Protein AF-A0A1Y3VK01-F1 (afdb_monomer)

Foldseek 3Di:
DPPPVVVLVVVQVVVVLVVVVVVLVVVVWDKDAQDDDDPDTAGIWTDDDLEIETEHEDQDDPDPVVVVVVVVVVVVCCVPVVRYWYKYKYKHDDDDDDDDDPCPQVVVQVVCVVCPPVVVCVVDVDDDDPGDDDDPPPDDDDDDIDIDIPTDDD

Solvent-accessible surface area (backbone atoms only — not comparable to full-atom values): 9663 Å² total; per-residue (Å²): 129,84,58,69,66,61,57,51,51,54,51,47,53,53,52,51,54,47,52,54,47,48,63,39,42,76,75,62,29,52,75,43,70,63,43,71,60,85,98,44,70,34,54,33,35,38,36,42,92,88,44,37,37,38,34,37,79,37,72,69,92,76,52,69,68,58,53,52,51,51,49,54,52,49,58,48,41,59,75,76,38,73,74,42,44,58,34,52,39,45,44,57,77,69,78,87,70,89,80,82,66,83,61,53,61,56,56,51,46,52,49,47,69,76,56,60,55,64,82,61,53,77,77,33,102,75,81,80,88,88,78,76,79,88,74,88,72,94,75,84,84,83,89,76,74,64,80,50,80,53,80,64,85,132

Sequence (154 aa):
MKPLKDYLIKNFEKSTLEQIADDYREKGYTIKRGVRVGPYKVDLSARKDDEAIYIELKTHSENPEAKRRIKALMDYFKKNEPNAKFIVAISRIPELKEIKFDEIETILSDFFTINVPPDLDILSTHTRIDEVHQVNINAKVFNKGIFISLVMEW

Mean predicted aligned error: 14.1 Å

pLDDT: mean 71.56, std 19.75, range [27.3, 97.5]

Nearest PDB structures (foldseek):
  4i1t-assembly1_A-2  TM=4.257E-01  e=6.007E-02  Mammarenavirus caliense
  3jsb-assembly2_B  TM=4.349E-01  e=1.257E-01  Lymphocytic choriomeningitis virus (strain Armstrong)
  7ela-assembly1_A  TM=4.302E-01  e=2.012E-01  Mammarenavirus lassaense
  8d3l-assembly1_I  TM=3.931E-01  e=1.974E+00  Halalkalibacterium halodurans C-125
  2y0d-assembly1_B  TM=3.994E-01  e=3.612E+00  Burkholderia cepacia

Structure (mmCIF, N/CA/C/O backbone):
data_AF-A0A1Y3VK01-F1
#
_entry.id   AF-A0A1Y3VK01-F1
#
loop_
_atom_site.group_PDB
_atom_site.id
_atom_site.type_symbol
_atom_site.label_atom_id
_atom_site.label_alt_id
_atom_site.label_comp_id
_atom_site.label_asym_id
_atom_site.label_entity_id
_atom_site.label_seq_id
_atom_site.pdbx_PDB_ins_code
_atom_site.Cartn_x
_atom_site.Cartn_y
_atom_site.Cartn_z
_atom_site.occupancy
_atom_site.B_iso_or_equiv
_atom_site.auth_seq_id
_atom_site.auth_comp_id
_atom_site.auth_asym_id
_atom_site.auth_atom_id
_atom_site.pdbx_PDB_model_num
ATOM 1 N N . MET A 1 1 ? 6.015 19.605 -18.193 1.00 44.94 1 MET A N 1
ATOM 2 C CA . MET A 1 1 ? 6.320 18.162 -18.051 1.00 44.94 1 MET A CA 1
ATOM 3 C C . MET A 1 1 ? 6.428 17.855 -16.565 1.00 44.94 1 MET A C 1
ATOM 5 O O . MET A 1 1 ? 7.100 18.618 -15.882 1.00 44.94 1 MET A O 1
ATOM 9 N N . LYS A 1 2 ? 5.745 16.830 -16.032 1.00 46.84 2 LYS A N 1
ATOM 10 C CA . LYS A 1 2 ? 5.995 16.420 -14.637 1.00 46.84 2 LYS A CA 1
ATOM 11 C C . LYS A 1 2 ? 7.434 15.889 -14.534 1.00 46.84 2 LYS A C 1
ATOM 13 O O . LYS A 1 2 ? 7.851 15.199 -15.465 1.00 46.84 2 LYS A O 1
ATOM 18 N N . PRO A 1 3 ? 8.186 16.198 -13.465 1.00 71.44 3 PRO A N 1
ATOM 19 C CA . PRO A 1 3 ? 9.500 15.610 -13.237 1.00 71.44 3 PRO A CA 1
ATOM 20 C C . PRO A 1 3 ? 9.418 14.080 -13.326 1.00 71.44 3 PRO A C 1
ATOM 22 O O . PRO A 1 3 ? 8.493 13.487 -12.771 1.00 71.44 3 PRO A O 1
ATOM 25 N N . LEU A 1 4 ? 10.384 13.432 -13.986 1.00 66.69 4 LEU A N 1
ATOM 26 C CA . LEU A 1 4 ? 10.493 11.964 -14.068 1.00 66.69 4 LEU A CA 1
ATOM 27 C C . LEU A 1 4 ? 10.333 11.303 -12.685 1.00 66.69 4 LEU A C 1
ATOM 29 O O . LEU A 1 4 ? 9.664 10.282 -12.544 1.00 66.69 4 LEU A O 1
ATOM 33 N N . LYS A 1 5 ? 10.864 11.958 -11.648 1.00 65.75 5 LYS A N 1
ATOM 34 C CA . LYS A 1 5 ? 10.721 11.579 -10.240 1.00 65.75 5 LYS A CA 1
ATOM 35 C C . LYS A 1 5 ? 9.260 11.403 -9.802 1.00 65.75 5 LYS A C 1
ATOM 37 O O . LYS A 1 5 ? 8.938 10.378 -9.218 1.00 65.75 5 LYS A O 1
ATOM 42 N N . ASP A 1 6 ? 8.366 12.333 -10.129 1.00 67.00 6 ASP A N 1
ATOM 43 C CA . ASP A 1 6 ? 6.951 12.262 -9.728 1.00 67.00 6 ASP A CA 1
ATOM 44 C C . ASP A 1 6 ? 6.218 11.102 -10.416 1.00 67.00 6 ASP A C 1
ATOM 46 O O . ASP A 1 6 ? 5.329 10.477 -9.835 1.00 67.00 6 ASP A O 1
ATOM 50 N N . TYR A 1 7 ? 6.599 10.797 -11.661 1.00 68.31 7 TYR A N 1
ATOM 51 C CA . TYR A 1 7 ? 6.066 9.651 -12.397 1.00 68.31 7 TYR A CA 1
ATOM 52 C C . TYR A 1 7 ? 6.513 8.325 -11.768 1.00 68.31 7 TYR A C 1
ATOM 54 O O . TYR A 1 7 ? 5.696 7.423 -11.570 1.00 68.31 7 TYR A O 1
ATOM 62 N N . LEU A 1 8 ? 7.792 8.234 -11.392 1.00 69.12 8 LEU A N 1
ATOM 63 C CA . LEU A 1 8 ? 8.351 7.070 -10.706 1.00 69.12 8 LEU A CA 1
ATOM 64 C C . LEU A 1 8 ? 7.713 6.862 -9.329 1.00 69.12 8 LEU A C 1
ATOM 66 O O . LEU A 1 8 ? 7.297 5.746 -9.033 1.00 69.12 8 LEU A O 1
ATOM 70 N N . ILE A 1 9 ? 7.551 7.928 -8.535 1.00 70.56 9 ILE A N 1
ATOM 71 C CA . ILE A 1 9 ? 6.883 7.879 -7.222 1.00 70.56 9 ILE A CA 1
ATOM 72 C C . ILE A 1 9 ? 5.470 7.317 -7.365 1.00 70.56 9 ILE A C 1
ATOM 74 O O . ILE A 1 9 ? 5.116 6.354 -6.691 1.00 70.56 9 ILE A O 1
ATOM 78 N N . LYS A 1 10 ? 4.672 7.866 -8.287 1.00 70.88 10 LYS A N 1
ATOM 79 C CA . LYS A 1 10 ? 3.280 7.439 -8.471 1.00 70.88 10 LYS A CA 1
ATOM 80 C C . LYS A 1 10 ? 3.172 5.971 -8.895 1.00 70.88 10 LYS A C 1
ATOM 82 O O . LYS A 1 10 ? 2.293 5.249 -8.420 1.00 70.88 10 LYS A O 1
ATOM 87 N N . ASN A 1 11 ? 4.044 5.523 -9.797 1.00 76.69 11 ASN A N 1
ATOM 88 C CA . ASN A 1 11 ? 4.059 4.124 -10.225 1.00 76.69 11 ASN A CA 1
ATOM 89 C C . ASN A 1 11 ? 4.529 3.194 -9.106 1.00 76.69 11 ASN A C 1
ATOM 91 O O . ASN A 1 11 ? 3.976 2.107 -8.945 1.00 76.69 11 ASN A O 1
ATOM 95 N N . PHE A 1 12 ? 5.491 3.641 -8.302 1.00 77.94 12 PHE A N 1
ATOM 96 C CA . PHE A 1 12 ? 5.973 2.905 -7.143 1.00 77.94 12 PHE A CA 1
ATOM 97 C C . PHE A 1 12 ? 4.892 2.767 -6.063 1.00 77.94 12 PHE A C 1
ATOM 99 O O . PHE A 1 12 ? 4.669 1.661 -5.572 1.00 77.94 12 PHE A O 1
ATOM 106 N N . GLU A 1 13 ? 4.148 3.835 -5.759 1.00 81.25 13 GLU A N 1
ATOM 107 C CA . GLU A 1 13 ? 2.993 3.796 -4.848 1.00 81.25 13 GLU A CA 1
ATOM 108 C C . GLU A 1 13 ? 1.937 2.805 -5.327 1.00 81.25 13 GLU A C 1
ATOM 110 O O . GLU A 1 13 ? 1.502 1.937 -4.571 1.00 81.25 13 GLU A O 1
ATOM 115 N N . LYS A 1 14 ? 1.568 2.883 -6.611 1.00 83.75 14 LYS A N 1
ATOM 116 C CA . LYS A 1 14 ? 0.584 1.974 -7.204 1.00 83.75 14 LYS A CA 1
ATOM 117 C C . LYS A 1 14 ? 1.040 0.515 -7.130 1.00 83.75 14 LYS A C 1
ATOM 119 O O . LYS A 1 14 ? 0.232 -0.337 -6.768 1.00 83.75 14 LYS A O 1
ATOM 124 N N . SER A 1 15 ? 2.303 0.241 -7.463 1.00 82.75 15 SER A N 1
ATOM 125 C CA . SER A 1 15 ? 2.883 -1.107 -7.414 1.00 82.75 15 SER A CA 1
ATOM 126 C C . SER A 1 15 ? 2.958 -1.638 -5.984 1.00 82.75 15 SER A C 1
ATOM 128 O O . SER A 1 15 ? 2.636 -2.797 -5.753 1.00 82.75 15 SER A O 1
ATOM 130 N N . THR A 1 16 ? 3.347 -0.795 -5.026 1.00 84.75 16 THR A N 1
ATOM 131 C CA . THR A 1 16 ? 3.434 -1.166 -3.606 1.00 84.75 16 THR A CA 1
ATOM 132 C C . THR A 1 16 ? 2.052 -1.515 -3.053 1.00 84.75 16 THR A C 1
ATOM 134 O O . THR A 1 16 ? 1.892 -2.532 -2.386 1.00 84.75 16 THR A O 1
ATOM 137 N N . LEU A 1 17 ? 1.033 -0.704 -3.360 1.00 88.94 17 LEU A N 1
ATOM 138 C CA . LEU A 1 17 ? -0.347 -0.992 -2.961 1.00 88.94 17 LEU A CA 1
ATOM 139 C C . LEU A 1 17 ? -0.879 -2.280 -3.598 1.00 88.94 17 LEU A C 1
ATOM 141 O O . LEU A 1 17 ? -1.657 -2.977 -2.957 1.00 88.94 17 LEU A O 1
ATOM 145 N N . GLU A 1 18 ? -0.499 -2.597 -4.840 1.00 89.75 18 GLU A N 1
ATOM 146 C CA . GLU A 1 18 ? -0.898 -3.869 -5.455 1.00 89.75 18 GLU A CA 1
ATOM 147 C C . GLU A 1 18 ? -0.256 -5.058 -4.750 1.00 89.75 18 GLU A C 1
ATOM 149 O O . GLU A 1 18 ? -0.975 -5.979 -4.399 1.00 89.75 18 GLU A O 1
ATOM 154 N N . GLN A 1 19 ? 1.042 -4.991 -4.444 1.00 88.06 19 GLN A N 1
ATOM 155 C CA . GLN A 1 19 ? 1.727 -6.058 -3.706 1.00 88.06 19 GLN A CA 1
ATOM 156 C C . GLN A 1 19 ? 1.077 -6.306 -2.341 1.00 88.06 19 GLN A C 1
ATOM 158 O O . GLN A 1 19 ? 0.741 -7.437 -2.015 1.00 88.06 19 GLN A O 1
ATOM 163 N N . ILE A 1 20 ? 0.797 -5.241 -1.582 1.00 89.50 20 ILE A N 1
ATOM 164 C CA . ILE A 1 20 ? 0.079 -5.363 -0.306 1.00 89.50 20 ILE A CA 1
ATOM 165 C C . ILE A 1 20 ? -1.313 -5.974 -0.528 1.00 89.50 20 ILE A C 1
ATOM 167 O O . ILE A 1 20 ? -1.754 -6.818 0.246 1.00 89.50 20 ILE A O 1
ATOM 171 N N . ALA A 1 21 ? -2.030 -5.544 -1.568 1.00 92.81 21 ALA A N 1
ATOM 172 C CA . ALA A 1 21 ? -3.343 -6.093 -1.878 1.00 92.81 21 ALA A CA 1
ATOM 173 C C . ALA A 1 21 ? -3.274 -7.593 -2.199 1.00 92.81 21 ALA A C 1
ATOM 175 O O . ALA A 1 21 ? -4.102 -8.340 -1.683 1.00 92.81 21 ALA A O 1
ATOM 176 N N . ASP A 1 22 ? -2.304 -8.028 -3.000 1.00 92.12 22 ASP A N 1
ATOM 177 C CA . ASP A 1 22 ? -2.083 -9.435 -3.343 1.00 92.12 22 ASP A CA 1
ATOM 178 C C . ASP A 1 22 ? -1.769 -10.269 -2.096 1.00 92.12 22 ASP A C 1
ATOM 180 O O . ASP A 1 22 ? -2.481 -11.239 -1.836 1.00 92.12 22 ASP A O 1
ATOM 184 N N . ASP A 1 23 ? -0.846 -9.816 -1.241 1.00 91.38 23 ASP A N 1
ATOM 185 C CA . ASP A 1 23 ? -0.498 -10.501 0.014 1.00 91.38 23 ASP A CA 1
ATOM 186 C C . ASP A 1 23 ? -1.724 -10.742 0.913 1.00 91.38 23 ASP A C 1
ATOM 188 O O . ASP A 1 23 ? -1.838 -11.766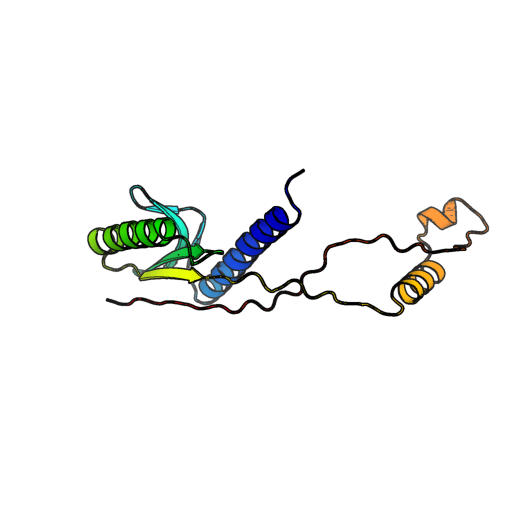 1.593 1.00 91.38 23 ASP A O 1
ATOM 192 N N . TYR A 1 24 ? -2.651 -9.781 0.974 1.00 93.12 24 TYR A N 1
ATOM 193 C CA . TYR A 1 24 ? -3.875 -9.922 1.764 1.00 93.12 24 TYR A CA 1
ATOM 194 C C . TYR A 1 24 ? -4.959 -10.730 1.039 1.00 93.12 24 TYR A C 1
ATOM 196 O O . TYR A 1 24 ? -5.699 -11.460 1.704 1.00 93.12 24 TYR A O 1
ATOM 204 N N . ARG A 1 25 ? -5.046 -10.672 -0.296 1.00 96.69 25 ARG A N 1
ATOM 205 C CA . ARG A 1 25 ? -5.925 -11.565 -1.074 1.00 96.69 25 ARG A CA 1
ATOM 206 C C . ARG A 1 25 ? -5.527 -13.024 -0.874 1.00 96.69 25 ARG A C 1
ATOM 208 O O . ARG A 1 25 ? -6.402 -13.844 -0.617 1.00 96.69 25 ARG A O 1
ATOM 215 N N . GLU A 1 26 ? -4.231 -13.331 -0.904 1.00 96.19 26 GLU A N 1
ATOM 216 C CA . GLU A 1 26 ? -3.701 -14.679 -0.649 1.00 96.19 26 GLU A CA 1
ATOM 217 C C . GLU A 1 26 ? -4.063 -15.191 0.753 1.00 96.19 26 GLU A C 1
ATOM 219 O O . GLU A 1 26 ? -4.335 -16.375 0.944 1.00 96.19 26 GLU A O 1
ATOM 224 N N . LYS A 1 27 ? -4.166 -14.289 1.736 1.00 94.25 27 LYS A N 1
ATOM 225 C CA . LYS A 1 27 ? -4.628 -14.600 3.103 1.00 94.25 27 LYS A CA 1
ATOM 226 C C . LYS A 1 27 ? -6.157 -14.714 3.231 1.00 94.25 27 LYS A C 1
ATOM 228 O O . LYS A 1 27 ? -6.667 -14.989 4.324 1.00 94.25 27 LYS A O 1
ATOM 233 N N . GLY A 1 28 ? -6.896 -14.510 2.140 1.00 97.00 28 GLY A N 1
ATOM 234 C CA . GLY A 1 28 ? -8.354 -14.617 2.070 1.00 97.00 28 GLY A CA 1
ATOM 235 C C . GLY A 1 28 ? -9.116 -13.334 2.406 1.00 97.00 28 GLY A C 1
ATOM 236 O O . GLY A 1 28 ? -10.304 -13.408 2.711 1.00 97.00 28 GLY A O 1
ATOM 237 N N . TYR A 1 29 ? -8.471 -12.164 2.383 1.00 97.50 29 TYR A N 1
ATOM 238 C CA . TYR A 1 29 ? -9.161 -10.891 2.599 1.00 97.50 29 TYR A CA 1
ATOM 239 C C . TYR A 1 29 ? -9.779 -10.360 1.302 1.00 97.50 29 TYR A C 1
ATOM 241 O O . TYR A 1 29 ? -9.188 -10.403 0.222 1.00 97.50 29 TYR A O 1
ATOM 249 N N . THR A 1 30 ? -10.949 -9.741 1.432 1.00 97.44 30 THR A N 1
ATOM 250 C CA . THR A 1 30 ? -11.540 -8.902 0.389 1.00 97.44 30 THR A CA 1
ATOM 251 C C . THR A 1 30 ? -10.893 -7.520 0.417 1.00 97.44 30 THR A C 1
ATOM 253 O O . THR A 1 30 ? -10.947 -6.832 1.438 1.00 97.44 30 THR A O 1
ATOM 256 N N . ILE A 1 31 ? -10.328 -7.086 -0.713 1.00 97.31 31 ILE A N 1
ATOM 257 C CA . ILE A 1 31 ? -9.611 -5.809 -0.824 1.00 97.31 31 ILE A CA 1
ATOM 258 C C . ILE A 1 31 ? -10.444 -4.737 -1.524 1.00 97.31 31 ILE A C 1
ATOM 260 O O . ILE A 1 31 ? -10.985 -4.956 -2.609 1.00 97.31 31 ILE A O 1
ATOM 264 N N . LYS A 1 32 ? -10.482 -3.535 -0.942 1.00 96.44 32 LYS A N 1
ATOM 265 C CA . LYS A 1 32 ? -11.066 -2.324 -1.538 1.00 96.44 32 LYS A CA 1
ATOM 266 C C . LYS A 1 32 ? -10.069 -1.167 -1.496 1.00 96.44 32 LYS A C 1
ATOM 268 O O . LYS A 1 32 ? -9.404 -0.951 -0.488 1.00 96.44 32 LYS A O 1
ATOM 273 N N . ARG A 1 33 ? -9.989 -0.396 -2.585 1.00 94.19 33 ARG A N 1
ATOM 274 C CA . ARG A 1 33 ? -9.104 0.777 -2.707 1.00 94.19 33 ARG A CA 1
ATOM 275 C C . ARG A 1 33 ? -9.839 2.076 -2.427 1.00 94.19 33 ARG A C 1
ATOM 277 O O . ARG A 1 33 ? -10.996 2.225 -2.815 1.00 94.19 33 ARG A O 1
ATOM 284 N N . GLY A 1 34 ? -9.134 3.040 -1.838 1.00 91.56 34 GLY A N 1
ATOM 285 C CA . GLY A 1 34 ? -9.622 4.411 -1.691 1.00 91.56 34 GLY A CA 1
ATOM 286 C C . GLY A 1 34 ? -10.914 4.516 -0.882 1.00 91.56 34 GLY A C 1
ATOM 287 O O . GLY A 1 34 ? -11.771 5.339 -1.216 1.00 91.56 34 GLY A O 1
ATOM 288 N N . VAL A 1 35 ? -11.077 3.662 0.128 1.00 92.00 35 VAL A N 1
ATOM 289 C CA . VAL A 1 35 ? -12.297 3.582 0.935 1.00 92.00 35 VAL A CA 1
ATOM 290 C C . VAL A 1 35 ? -12.389 4.805 1.840 1.00 92.00 35 VAL A C 1
ATOM 292 O O . VAL A 1 35 ? -11.406 5.210 2.460 1.00 92.00 35 VAL A O 1
ATOM 295 N N . ARG A 1 36 ? -13.579 5.406 1.917 1.00 91.25 36 ARG A N 1
ATOM 296 C CA . ARG A 1 36 ? -13.870 6.444 2.908 1.00 91.25 36 ARG A CA 1
ATOM 297 C C . ARG A 1 36 ? -14.307 5.802 4.217 1.00 91.25 36 ARG A C 1
ATOM 299 O O . ARG A 1 36 ? -15.211 4.972 4.211 1.00 91.25 36 ARG A O 1
ATOM 306 N N . VAL A 1 37 ? -13.692 6.232 5.311 1.00 86.00 37 VAL A N 1
ATOM 307 C CA . VAL A 1 37 ? -14.058 5.857 6.677 1.00 86.00 37 VAL A CA 1
ATOM 308 C C . VAL A 1 37 ? -14.186 7.148 7.478 1.00 86.00 37 VAL A C 1
ATOM 310 O O . VAL A 1 37 ? -13.199 7.818 7.792 1.00 86.00 37 VAL A O 1
ATOM 313 N N . GLY A 1 38 ? -15.434 7.560 7.699 1.00 86.56 38 GLY A N 1
ATOM 314 C CA . GLY A 1 38 ? -15.746 8.877 8.243 1.00 86.56 38 GLY A CA 1
ATOM 315 C C . GLY A 1 38 ? -15.214 10.023 7.374 1.00 86.56 38 GLY A C 1
ATOM 316 O O . GLY A 1 38 ? -15.456 10.028 6.164 1.00 86.56 38 GLY A O 1
ATOM 317 N N . PRO A 1 39 ? -14.492 11.000 7.961 1.00 89.06 39 PRO A N 1
ATOM 318 C CA . PRO A 1 39 ? -13.935 12.125 7.214 1.00 89.06 39 PRO A CA 1
ATOM 319 C C . PRO A 1 39 ? -12.643 11.765 6.463 1.00 89.06 39 PRO A C 1
ATOM 321 O O . PRO A 1 39 ? -12.125 12.592 5.712 1.00 89.06 39 PRO A O 1
ATOM 324 N N . TYR A 1 40 ? -12.107 10.556 6.657 1.00 88.50 40 TYR A N 1
ATOM 325 C CA . TYR A 1 40 ? -10.833 10.138 6.087 1.00 88.50 40 TYR A CA 1
ATOM 326 C C . TYR A 1 40 ? -11.022 9.197 4.901 1.00 88.50 40 TYR A C 1
ATOM 328 O O . TYR A 1 40 ? -12.011 8.473 4.788 1.00 88.50 40 TYR A O 1
ATOM 336 N N . LYS A 1 41 ? -10.040 9.204 4.001 1.00 90.56 41 LYS A N 1
ATOM 337 C CA . LYS A 1 41 ? -9.916 8.241 2.911 1.00 90.56 41 LYS A CA 1
ATOM 338 C C . LYS A 1 41 ? -8.627 7.467 3.135 1.00 90.56 41 LYS A C 1
ATOM 340 O O . LYS A 1 41 ? -7.586 8.104 3.245 1.00 90.56 41 LYS A O 1
ATOM 345 N N . VAL A 1 42 ? -8.725 6.144 3.198 1.00 90.81 42 VAL A N 1
ATOM 346 C CA . VAL A 1 42 ? -7.569 5.248 3.312 1.00 90.81 42 VAL A CA 1
ATOM 347 C C . VAL A 1 42 ? -7.225 4.657 1.953 1.00 90.81 42 VAL A C 1
ATOM 349 O O . VAL A 1 42 ? -8.111 4.458 1.109 1.00 90.81 42 VAL A O 1
ATOM 352 N N . ASP A 1 43 ? -5.947 4.368 1.734 1.00 92.12 43 ASP A N 1
ATOM 353 C CA . ASP A 1 43 ? -5.477 3.813 0.463 1.00 92.12 43 ASP A CA 1
ATOM 354 C C . ASP A 1 43 ? -6.049 2.415 0.195 1.00 92.12 43 ASP A C 1
ATOM 356 O O . ASP A 1 43 ? -6.523 2.136 -0.916 1.00 92.12 43 ASP A O 1
ATOM 360 N N . LEU A 1 44 ? -6.076 1.562 1.222 1.00 94.44 44 LEU A N 1
ATOM 361 C CA . LEU A 1 44 ? -6.580 0.192 1.154 1.00 94.44 44 LEU A CA 1
ATOM 362 C C . LEU A 1 44 ? -7.408 -0.177 2.389 1.00 94.44 44 LEU A C 1
ATOM 364 O O . LEU A 1 44 ? -7.123 0.226 3.514 1.00 94.44 44 LEU A O 1
ATOM 368 N N . SER A 1 45 ? -8.427 -1.000 2.166 1.00 94.94 45 SER A N 1
ATOM 369 C CA . SER A 1 45 ? -9.159 -1.722 3.201 1.00 94.94 45 SER A CA 1
ATOM 370 C C . SER A 1 45 ? -9.149 -3.205 2.852 1.00 94.94 45 SER A C 1
ATOM 372 O O . SER A 1 45 ? -9.530 -3.573 1.739 1.00 94.94 45 SER A O 1
ATOM 374 N N . ALA A 1 46 ? -8.713 -4.034 3.792 1.00 96.19 46 ALA A N 1
ATOM 375 C CA . ALA A 1 46 ? -8.782 -5.485 3.731 1.00 96.19 46 ALA A CA 1
ATOM 376 C C . ALA A 1 46 ? -9.795 -5.966 4.773 1.00 96.19 46 ALA A C 1
ATOM 378 O O . ALA A 1 46 ? -9.730 -5.555 5.930 1.00 96.19 46 ALA A O 1
ATOM 379 N N . ARG A 1 47 ? -10.754 -6.801 4.369 1.00 95.06 47 ARG A N 1
ATOM 380 C CA . ARG A 1 47 ? -11.767 -7.360 5.277 1.00 95.06 47 ARG A CA 1
ATOM 381 C C . ARG A 1 47 ? -11.861 -8.869 5.146 1.00 95.06 47 ARG A C 1
ATOM 383 O O . ARG A 1 47 ? -11.898 -9.372 4.022 1.00 95.06 47 ARG A O 1
ATOM 390 N N . LYS A 1 48 ? -11.926 -9.561 6.277 1.00 95.44 48 LYS A N 1
ATOM 391 C CA . LYS A 1 48 ? -12.126 -11.008 6.364 1.00 95.44 48 LYS A CA 1
ATOM 392 C C . LYS A 1 48 ? -12.941 -11.291 7.617 1.00 95.44 48 LYS A C 1
ATOM 394 O O . LYS A 1 48 ? -12.498 -10.952 8.706 1.00 95.44 48 LYS A O 1
ATOM 399 N N . ASP A 1 49 ? -14.123 -11.872 7.441 1.00 91.44 49 ASP A N 1
ATOM 400 C CA . ASP A 1 49 ? -15.082 -12.099 8.526 1.00 91.44 49 ASP A CA 1
ATOM 401 C C . ASP A 1 49 ? -15.335 -10.798 9.319 1.00 91.44 49 ASP A C 1
ATOM 403 O O . ASP A 1 49 ? -15.696 -9.780 8.718 1.00 91.44 49 ASP A O 1
ATOM 407 N N . ASP A 1 50 ? -15.093 -10.806 10.632 1.00 88.44 50 ASP A N 1
ATOM 408 C CA . ASP A 1 50 ? -15.226 -9.638 11.515 1.00 88.44 50 ASP A CA 1
ATOM 409 C C . ASP A 1 50 ? -13.949 -8.778 11.599 1.00 88.44 50 ASP A C 1
ATOM 411 O O . ASP A 1 50 ? -13.939 -7.729 12.250 1.00 88.44 50 ASP A O 1
ATOM 415 N N . GLU A 1 51 ? -12.860 -9.184 10.937 1.00 91.31 51 GLU A N 1
ATOM 416 C CA . GLU A 1 51 ? -11.609 -8.431 10.920 1.00 91.31 51 GLU A CA 1
ATOM 417 C C . GLU A 1 51 ? -11.609 -7.383 9.800 1.00 91.31 51 GLU A C 1
ATOM 419 O O . GLU A 1 51 ? -11.786 -7.678 8.611 1.00 91.31 51 GLU A O 1
ATOM 424 N N . ALA A 1 52 ? -11.337 -6.136 10.183 1.00 92.19 52 ALA A N 1
ATOM 425 C CA . ALA A 1 52 ? -11.086 -5.040 9.261 1.00 92.19 52 ALA A CA 1
ATOM 426 C C . ALA A 1 52 ? -9.664 -4.509 9.444 1.00 92.19 52 ALA A C 1
ATOM 428 O O . ALA A 1 52 ? -9.236 -4.191 10.550 1.00 92.19 52 ALA A O 1
ATOM 429 N N . ILE A 1 53 ? -8.940 -4.366 8.339 1.00 93.06 53 ILE A N 1
ATOM 430 C CA . ILE A 1 53 ? -7.606 -3.777 8.304 1.00 93.06 53 ILE A CA 1
ATOM 431 C C . ILE A 1 53 ? -7.646 -2.595 7.344 1.00 93.06 53 ILE A C 1
ATOM 433 O O . ILE A 1 53 ? -8.027 -2.725 6.179 1.00 93.06 53 ILE A O 1
ATOM 437 N N . TYR A 1 54 ? -7.251 -1.430 7.831 1.00 92.06 54 TYR A N 1
ATOM 438 C CA . TYR A 1 54 ? -7.146 -0.208 7.050 1.00 92.06 54 TYR A CA 1
ATOM 439 C C . TYR A 1 54 ? -5.670 0.137 6.884 1.00 92.06 54 TYR A C 1
ATOM 441 O O . TYR A 1 54 ? -4.927 0.190 7.863 1.00 92.06 54 TYR A O 1
ATOM 449 N N . ILE A 1 55 ? -5.240 0.331 5.642 1.00 91.06 55 ILE A N 1
ATOM 450 C CA . ILE A 1 55 ? -3.833 0.491 5.289 1.00 91.06 55 ILE A CA 1
ATOM 451 C C . ILE A 1 55 ? -3.658 1.831 4.585 1.00 91.06 55 ILE A C 1
ATOM 453 O O . ILE A 1 55 ? -4.327 2.117 3.589 1.00 91.06 55 ILE A O 1
ATOM 457 N N . GLU A 1 56 ? -2.734 2.630 5.103 1.00 89.06 56 GLU A N 1
ATOM 458 C CA . GLU A 1 56 ? -2.321 3.909 4.536 1.00 89.06 56 GLU A CA 1
ATOM 459 C C . GLU A 1 56 ? -0.857 3.817 4.100 1.00 89.06 56 GLU A C 1
ATOM 461 O O . GLU A 1 56 ? 0.020 3.505 4.911 1.00 89.06 56 GLU A O 1
ATOM 466 N N . LEU A 1 57 ? -0.576 4.112 2.832 1.00 86.62 57 LEU A N 1
ATOM 467 C CA . LEU A 1 57 ? 0.774 4.117 2.288 1.00 86.62 57 LEU A CA 1
ATOM 468 C C . LEU A 1 57 ? 1.389 5.517 2.399 1.00 86.62 57 LEU A C 1
ATOM 470 O O . LEU A 1 57 ? 0.763 6.554 2.141 1.00 86.62 57 LEU A O 1
ATOM 474 N N . LYS A 1 58 ? 2.661 5.557 2.790 1.00 82.38 58 LYS A N 1
ATOM 475 C CA . LYS A 1 58 ? 3.467 6.777 2.830 1.00 82.38 58 LYS A CA 1
ATOM 476 C C . LYS A 1 58 ? 4.820 6.533 2.176 1.00 82.38 58 LYS A C 1
ATOM 478 O O . LYS A 1 58 ? 5.566 5.649 2.583 1.00 82.38 58 LYS A O 1
ATOM 483 N N . THR A 1 59 ? 5.146 7.360 1.189 1.00 70.19 59 THR A N 1
ATOM 484 C CA . THR A 1 59 ? 6.438 7.361 0.478 1.00 70.19 59 THR A CA 1
ATOM 485 C C . THR A 1 59 ? 7.481 8.280 1.106 1.00 70.19 59 THR A C 1
ATOM 487 O O . THR A 1 59 ? 8.679 8.119 0.883 1.00 70.19 59 THR A O 1
ATOM 490 N N . HIS A 1 60 ? 7.044 9.214 1.956 1.00 68.19 60 HIS A N 1
ATOM 491 C CA . HIS A 1 60 ? 7.906 10.135 2.690 1.00 68.19 60 HIS A CA 1
ATOM 492 C C . HIS A 1 60 ? 7.454 10.220 4.154 1.00 68.19 60 HIS A C 1
ATOM 494 O O . HIS A 1 60 ? 6.335 10.642 4.446 1.00 68.19 60 HIS A O 1
ATOM 500 N N . SER A 1 61 ? 8.316 9.803 5.086 1.00 56.75 61 SER A N 1
ATOM 501 C CA . SER A 1 61 ? 7.974 9.635 6.509 1.00 56.75 61 SER A CA 1
ATOM 502 C C . SER A 1 61 ? 8.327 10.828 7.409 1.00 56.75 61 SER A C 1
ATOM 504 O O . SER A 1 61 ? 8.136 10.757 8.624 1.00 56.75 61 SER A O 1
ATOM 506 N N . GLU A 1 62 ? 8.844 11.929 6.855 1.00 60.91 62 GLU A N 1
ATOM 507 C CA . GLU A 1 62 ? 9.525 12.951 7.668 1.00 60.91 62 GLU A CA 1
ATOM 508 C C . GLU A 1 62 ? 8.763 14.269 7.859 1.00 60.91 62 GLU A C 1
ATOM 510 O O . GLU A 1 62 ? 9.114 15.033 8.753 1.00 60.91 62 GLU A O 1
ATOM 515 N N . ASN A 1 63 ? 7.675 14.529 7.124 1.00 71.25 63 ASN A N 1
ATOM 516 C CA . ASN A 1 63 ? 6.914 15.773 7.296 1.00 71.25 63 ASN A CA 1
ATOM 517 C C . ASN A 1 63 ? 6.117 15.769 8.632 1.00 71.25 63 ASN A C 1
ATOM 519 O O . ASN A 1 63 ? 5.242 14.911 8.813 1.00 71.25 63 ASN A O 1
ATOM 523 N N . PRO A 1 64 ? 6.341 16.730 9.556 1.00 75.62 64 PRO A N 1
ATOM 524 C CA . PRO A 1 64 ? 5.598 16.838 10.817 1.00 75.62 64 PRO A CA 1
ATOM 525 C C . PRO A 1 64 ? 4.074 16.932 10.651 1.00 75.62 64 PRO A C 1
ATOM 527 O O . PRO A 1 64 ? 3.328 16.381 11.464 1.00 75.62 64 PRO A O 1
ATOM 530 N N . GLU A 1 65 ? 3.584 17.573 9.588 1.00 76.19 65 GLU A N 1
ATOM 531 C CA . GLU A 1 65 ? 2.150 17.632 9.285 1.00 76.19 65 GLU A CA 1
ATOM 532 C C . GLU A 1 65 ? 1.592 16.263 8.901 1.00 76.19 65 GLU A C 1
ATOM 534 O O . GLU A 1 65 ? 0.486 15.904 9.306 1.00 76.19 65 GLU A O 1
ATOM 539 N N . ALA A 1 66 ? 2.365 15.465 8.158 1.00 73.44 66 ALA A N 1
ATOM 540 C CA . ALA A 1 66 ? 1.971 14.106 7.807 1.00 73.44 66 ALA A CA 1
ATOM 541 C C . ALA A 1 66 ? 1.848 13.234 9.064 1.00 73.44 66 ALA A C 1
ATOM 543 O O . ALA A 1 66 ? 0.863 12.510 9.201 1.00 73.44 66 ALA A O 1
ATOM 544 N N . LYS A 1 67 ? 2.771 13.378 10.026 1.00 78.19 67 LYS A N 1
ATOM 545 C CA . LYS A 1 67 ? 2.691 12.696 11.330 1.00 78.19 67 LYS A CA 1
ATOM 546 C C . LYS A 1 67 ? 1.445 13.104 12.121 1.00 78.19 67 LYS A C 1
ATOM 548 O O . LYS A 1 67 ? 0.751 12.238 12.649 1.00 78.19 67 LYS A O 1
ATOM 553 N N . ARG A 1 68 ? 1.116 14.403 12.165 1.00 82.88 68 ARG A N 1
ATOM 554 C CA . ARG A 1 68 ? -0.115 14.893 12.820 1.00 82.88 68 ARG A CA 1
ATOM 555 C C . ARG A 1 68 ? -1.377 14.340 12.159 1.00 82.88 68 ARG A C 1
ATOM 557 O O . ARG A 1 68 ? -2.291 13.932 12.869 1.00 82.88 68 ARG A O 1
ATOM 564 N N . ARG A 1 69 ? -1.418 14.282 10.823 1.00 81.19 69 ARG A N 1
ATOM 565 C CA . ARG A 1 69 ? -2.544 13.689 10.080 1.00 81.19 69 ARG A 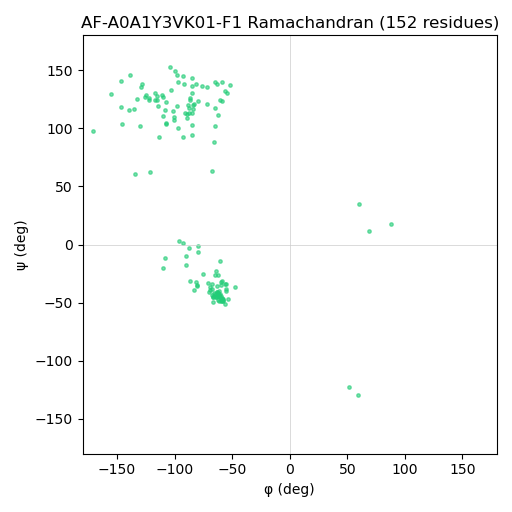CA 1
ATOM 566 C C . ARG A 1 69 ? -2.706 12.201 10.372 1.00 81.19 69 ARG A C 1
ATOM 568 O O . ARG A 1 69 ? -3.824 11.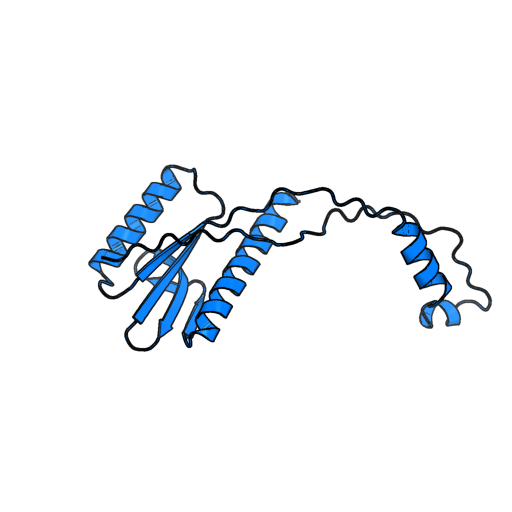775 10.632 1.00 81.19 69 ARG A O 1
ATOM 575 N N . ILE A 1 70 ? -1.610 11.441 10.386 1.00 82.12 70 ILE A N 1
ATOM 576 C CA . ILE A 1 70 ? -1.628 10.016 10.751 1.00 82.12 70 ILE A CA 1
ATOM 577 C C . ILE A 1 70 ? -2.171 9.846 12.170 1.00 82.12 70 ILE A C 1
ATOM 579 O O . ILE A 1 70 ? -3.068 9.038 12.374 1.00 82.12 70 ILE A O 1
ATOM 583 N N . LYS A 1 71 ? -1.701 10.654 13.130 1.00 84.94 71 LYS A N 1
ATOM 584 C CA . LYS A 1 71 ? -2.209 10.616 14.506 1.00 84.94 71 LYS A CA 1
ATOM 585 C C . LYS A 1 71 ? -3.713 10.900 14.573 1.00 84.94 71 LYS A C 1
ATOM 587 O O . LYS A 1 71 ? -4.431 10.154 15.221 1.00 84.94 71 LYS A O 1
ATOM 592 N N . ALA A 1 72 ? -4.197 11.940 13.893 1.00 86.19 72 ALA A N 1
ATOM 593 C CA . ALA A 1 72 ? -5.623 12.278 13.885 1.00 86.19 72 ALA A CA 1
ATOM 594 C C . ALA A 1 72 ? -6.482 11.154 13.285 1.00 86.19 72 ALA A C 1
ATOM 596 O O . ALA A 1 72 ? -7.546 10.827 13.804 1.00 86.19 72 ALA A O 1
ATOM 597 N N . LEU A 1 73 ? -5.986 10.538 12.213 1.00 84.62 73 LEU A N 1
ATOM 598 C CA . LEU A 1 73 ? -6.636 9.414 11.562 1.00 84.62 73 LEU A CA 1
ATOM 599 C C . LEU A 1 73 ? -6.647 8.187 12.493 1.00 84.62 73 LEU A C 1
ATOM 601 O O . LEU A 1 73 ? -7.703 7.606 12.712 1.00 84.62 73 LEU A O 1
ATOM 605 N N . MET A 1 74 ? -5.531 7.867 13.152 1.00 82.75 74 MET A N 1
ATOM 606 C CA . MET A 1 74 ? -5.475 6.814 14.174 1.00 82.75 74 MET A CA 1
ATOM 607 C C . MET A 1 74 ? -6.445 7.052 15.336 1.00 82.75 74 MET A C 1
ATOM 609 O O . MET A 1 74 ? -7.173 6.138 15.713 1.00 82.75 74 MET A O 1
ATOM 613 N N . ASP A 1 75 ? -6.465 8.264 15.896 1.00 88.31 75 ASP A N 1
ATOM 614 C CA . ASP A 1 75 ? -7.353 8.628 17.007 1.00 88.31 75 ASP A CA 1
ATOM 615 C C . ASP A 1 75 ? -8.831 8.456 16.596 1.00 88.31 75 ASP A C 1
ATOM 617 O O . ASP A 1 75 ? -9.659 8.009 17.393 1.00 88.31 75 ASP A O 1
ATOM 621 N N . TYR A 1 76 ? -9.159 8.731 15.328 1.00 89.94 76 TYR A N 1
ATOM 622 C CA . TYR A 1 76 ? -10.484 8.477 14.768 1.00 89.94 76 TYR A CA 1
ATOM 623 C C . TYR A 1 76 ? -10.813 6.981 14.674 1.00 89.94 76 TYR A C 1
ATOM 625 O O . TYR A 1 76 ? -11.878 6.577 15.143 1.00 89.94 76 TYR A O 1
ATOM 633 N N . PHE A 1 77 ? -9.924 6.156 14.111 1.00 86.12 77 PHE A N 1
ATOM 634 C CA . PHE A 1 77 ? -10.167 4.712 13.982 1.00 86.12 77 PHE A CA 1
ATOM 635 C C . PHE A 1 77 ? -10.286 4.030 15.347 1.00 86.12 77 PHE A C 1
ATOM 637 O O . PHE A 1 77 ? -11.220 3.267 15.551 1.00 86.12 77 PHE A O 1
ATOM 644 N N . LYS A 1 78 ? -9.447 4.397 16.323 1.00 83.94 78 LYS A N 1
ATOM 645 C CA . LYS A 1 78 ? -9.557 3.890 17.703 1.00 83.94 78 LYS A CA 1
ATOM 646 C C . LYS A 1 78 ? -10.933 4.122 18.318 1.00 83.94 78 LYS A C 1
ATOM 648 O O . LYS A 1 78 ? -11.441 3.276 19.043 1.00 83.94 78 LYS A O 1
ATOM 653 N N . LYS A 1 79 ? -11.522 5.289 18.055 1.00 88.44 79 LYS A N 1
ATOM 654 C CA . LYS A 1 79 ? -12.808 5.674 18.636 1.00 88.44 79 LYS A CA 1
ATOM 655 C C . LY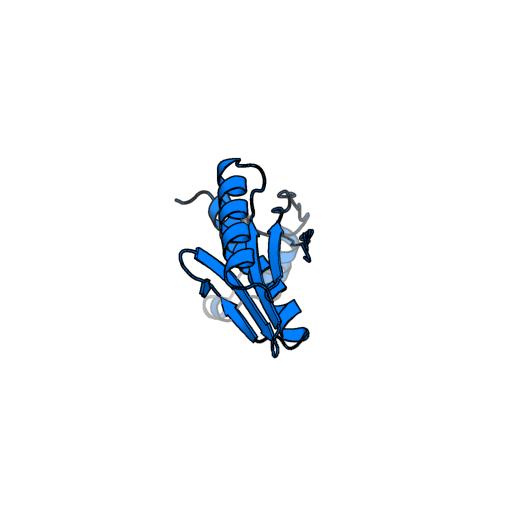S A 1 79 ? -14.003 5.052 17.910 1.00 88.44 79 LYS A C 1
ATOM 657 O O . LYS A 1 79 ? -15.007 4.777 18.557 1.00 88.44 79 LYS A O 1
ATOM 662 N N . ASN A 1 80 ? -13.929 4.896 16.587 1.00 87.75 80 ASN A N 1
ATOM 663 C CA . ASN A 1 80 ? -15.093 4.557 15.757 1.00 87.75 80 ASN A CA 1
ATOM 664 C C . ASN A 1 80 ? -15.055 3.131 15.186 1.00 87.75 80 ASN A C 1
ATOM 666 O O . ASN A 1 80 ? -16.097 2.602 14.825 1.00 87.75 80 ASN A O 1
ATOM 670 N N . GLU A 1 81 ? -13.881 2.507 15.121 1.00 85.81 81 GLU A N 1
ATOM 671 C CA . GLU A 1 81 ? -13.654 1.174 14.551 1.00 85.81 81 GLU A CA 1
ATOM 672 C C . GLU A 1 81 ? -12.749 0.356 15.503 1.00 85.81 81 GLU A C 1
ATOM 674 O O . GLU A 1 81 ? -11.638 -0.021 15.130 1.00 85.81 81 GLU A O 1
ATOM 679 N N . PRO A 1 82 ? -13.174 0.100 16.757 1.00 79.62 82 PRO A N 1
ATOM 680 C CA . PRO A 1 82 ? -12.302 -0.442 17.809 1.00 79.62 82 PRO A CA 1
ATOM 681 C C . PRO A 1 82 ? -11.770 -1.853 17.520 1.00 79.62 82 PRO A C 1
ATOM 683 O O . PRO A 1 82 ? -10.729 -2.228 18.043 1.00 79.62 82 PRO A O 1
ATOM 686 N N . ASN A 1 83 ? -12.452 -2.613 16.660 1.00 84.50 83 ASN A N 1
ATOM 687 C CA . ASN A 1 83 ? -12.043 -3.961 16.257 1.00 84.50 83 ASN A CA 1
ATOM 688 C C . ASN A 1 83 ? -11.182 -3.967 14.981 1.00 84.50 83 ASN A C 1
ATOM 690 O O . ASN A 1 83 ? -10.824 -5.033 14.484 1.00 84.50 83 ASN A O 1
ATOM 694 N N . ALA A 1 84 ? -10.880 -2.794 14.415 1.00 86.31 84 ALA A N 1
ATOM 695 C CA . ALA A 1 84 ? -10.111 -2.687 13.187 1.00 86.31 84 ALA A CA 1
ATOM 696 C C . ALA A 1 84 ? -8.626 -2.424 13.458 1.0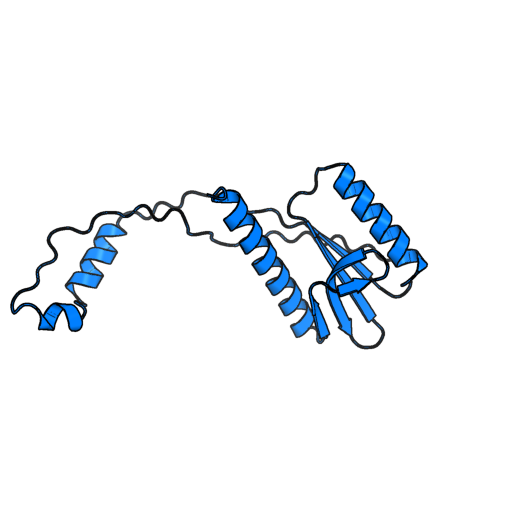0 86.31 84 ALA A C 1
ATOM 698 O O . ALA A 1 84 ? -8.255 -1.588 14.285 1.00 86.31 84 ALA A O 1
ATOM 699 N N . LYS A 1 85 ? -7.757 -3.073 12.680 1.00 89.88 85 LYS A N 1
ATOM 700 C CA . LYS A 1 85 ? -6.323 -2.771 12.662 1.00 89.88 85 LYS A CA 1
ATOM 701 C C . LYS A 1 85 ? -6.058 -1.612 11.711 1.00 89.88 85 LYS A C 1
ATOM 703 O O . LYS A 1 85 ? -6.560 -1.580 10.588 1.00 89.88 85 LYS A O 1
ATOM 708 N N . PHE A 1 86 ? -5.225 -0.671 12.139 1.00 88.56 86 PHE A N 1
ATOM 709 C CA . PHE A 1 86 ? -4.763 0.423 11.292 1.00 88.56 86 PHE A CA 1
ATOM 710 C C . PHE A 1 86 ? -3.255 0.306 11.063 1.00 88.56 86 PHE A C 1
ATOM 712 O O . PHE A 1 86 ? -2.475 0.354 12.014 1.00 88.56 86 PHE A O 1
ATOM 719 N N . ILE A 1 87 ? -2.850 0.151 9.803 1.00 87.56 87 ILE A N 1
ATOM 720 C CA . ILE A 1 87 ? -1.458 -0.058 9.398 1.00 87.56 87 ILE A CA 1
ATOM 721 C C . ILE A 1 87 ? -0.995 1.136 8.570 1.00 87.56 87 ILE A C 1
ATOM 723 O O . ILE A 1 87 ? -1.604 1.497 7.562 1.00 87.56 87 ILE A O 1
ATOM 727 N N . VAL A 1 88 ? 0.137 1.716 8.963 1.00 85.00 88 VAL A N 1
ATOM 728 C CA . VAL A 1 88 ? 0.852 2.689 8.133 1.00 85.00 88 VAL A CA 1
ATOM 729 C C . VAL A 1 88 ? 2.005 1.966 7.456 1.00 85.00 88 VAL A C 1
ATOM 731 O O . VAL A 1 88 ? 2.999 1.628 8.100 1.00 85.00 88 VAL A O 1
ATOM 734 N N . ALA A 1 89 ? 1.874 1.733 6.154 1.00 82.62 89 ALA A N 1
ATOM 735 C CA . ALA A 1 89 ? 2.943 1.178 5.341 1.00 82.62 89 ALA A CA 1
ATOM 736 C C . ALA A 1 89 ? 3.878 2.314 4.913 1.00 82.62 89 ALA A C 1
ATOM 738 O O . ALA A 1 89 ? 3.458 3.267 4.254 1.00 82.62 89 ALA A O 1
ATOM 739 N N . ILE A 1 90 ? 5.155 2.224 5.281 1.00 78.25 90 ILE A N 1
ATOM 740 C CA . ILE A 1 90 ? 6.175 3.171 4.820 1.00 78.25 90 ILE A CA 1
ATOM 741 C C . ILE A 1 90 ? 6.966 2.493 3.710 1.00 78.25 90 ILE A C 1
ATOM 743 O O . ILE A 1 90 ? 7.665 1.513 3.961 1.00 78.25 90 ILE A O 1
ATOM 747 N N . SER A 1 91 ? 6.870 3.028 2.494 1.00 73.00 91 SER A N 1
ATOM 748 C CA . SER A 1 91 ? 7.611 2.511 1.347 1.00 73.00 91 SER A CA 1
ATOM 749 C C . SER A 1 91 ? 8.717 3.477 0.965 1.00 73.00 91 SER A C 1
ATOM 751 O O . SER A 1 91 ? 8.469 4.625 0.594 1.00 73.00 91 SER A O 1
ATOM 753 N N . ARG A 1 92 ? 9.960 3.017 1.094 1.00 69.81 92 ARG A N 1
ATOM 754 C CA . ARG A 1 92 ? 11.135 3.789 0.694 1.00 69.81 92 ARG A CA 1
ATOM 755 C C . ARG A 1 92 ? 11.393 3.515 -0.776 1.00 69.81 92 ARG A C 1
ATOM 757 O O . ARG A 1 92 ? 11.664 2.377 -1.149 1.00 69.81 92 ARG A O 1
ATOM 764 N N . ILE A 1 93 ? 11.299 4.560 -1.593 1.00 66.62 93 ILE A N 1
ATOM 765 C CA . ILE A 1 93 ? 11.659 4.471 -3.008 1.00 66.62 93 ILE A CA 1
ATOM 766 C C . ILE A 1 93 ? 13.128 4.048 -3.066 1.00 66.62 93 ILE A C 1
ATOM 768 O O . ILE A 1 93 ? 13.956 4.719 -2.440 1.00 66.62 93 ILE A O 1
ATOM 772 N N . PRO A 1 94 ? 13.458 2.940 -3.752 1.00 62.75 94 PRO A N 1
ATOM 773 C CA . PRO A 1 94 ? 14.839 2.513 -3.871 1.00 62.75 94 PRO A CA 1
ATOM 774 C C . PRO A 1 94 ? 15.655 3.626 -4.528 1.00 62.75 94 PRO A C 1
ATOM 776 O O . PRO A 1 94 ? 15.191 4.287 -5.461 1.00 62.75 94 PRO A O 1
ATOM 779 N N . GLU A 1 95 ? 16.870 3.844 -4.028 1.00 62.41 95 GLU A N 1
ATOM 780 C CA . GLU A 1 95 ? 17.805 4.755 -4.679 1.00 62.41 95 GLU A CA 1
ATOM 781 C C . GLU A 1 95 ? 18.010 4.302 -6.125 1.00 62.41 95 GLU A C 1
ATOM 783 O O . GLU A 1 95 ? 18.206 3.113 -6.397 1.00 62.41 95 GLU A O 1
ATOM 788 N N . LEU A 1 96 ? 17.920 5.252 -7.059 1.00 57.12 96 LEU A N 1
ATOM 789 C CA . LEU A 1 96 ? 18.160 4.983 -8.469 1.00 57.12 96 LEU A CA 1
ATOM 790 C C . LEU A 1 96 ? 19.627 4.589 -8.629 1.00 57.12 96 LEU A C 1
ATOM 792 O O . LEU A 1 96 ? 20.513 5.439 -8.599 1.00 57.12 96 LEU A O 1
ATOM 796 N N . LYS A 1 97 ? 19.875 3.289 -8.778 1.00 52.31 97 LYS A N 1
ATOM 797 C CA . LYS A 1 97 ? 21.183 2.774 -9.165 1.00 52.31 97 LYS A CA 1
ATOM 798 C C . LYS A 1 97 ? 21.262 2.780 -10.681 1.00 52.31 97 LYS A C 1
ATOM 800 O O . LYS A 1 97 ? 20.406 2.202 -11.348 1.00 52.31 97 LYS A O 1
ATOM 805 N N . GLU A 1 98 ? 22.282 3.439 -11.209 1.00 53.94 98 GLU A N 1
ATOM 806 C CA . GLU A 1 98 ? 22.641 3.309 -12.613 1.00 53.94 98 GLU A CA 1
ATOM 807 C C . GLU A 1 98 ? 23.088 1.863 -12.850 1.00 53.94 98 GLU A C 1
ATOM 809 O O . GLU A 1 98 ? 24.039 1.386 -12.229 1.00 53.94 98 GLU A O 1
ATOM 814 N N . ILE A 1 99 ? 22.361 1.144 -13.704 1.00 52.97 99 ILE A N 1
ATOM 815 C CA . ILE A 1 99 ? 22.786 -0.166 -14.189 1.00 52.97 99 ILE A CA 1
ATOM 816 C C . ILE A 1 99 ? 23.356 0.071 -15.577 1.00 52.97 99 ILE A C 1
ATOM 818 O O . ILE A 1 99 ? 22.615 0.389 -16.507 1.00 52.97 99 ILE A O 1
ATOM 822 N N . LYS A 1 100 ? 24.675 -0.062 -15.695 1.00 55.22 100 LYS A N 1
ATOM 823 C CA . LYS A 1 100 ? 25.359 -0.054 -16.983 1.00 55.22 100 LYS A CA 1
ATOM 824 C C . LYS A 1 100 ? 25.284 -1.461 -17.553 1.00 55.22 100 LYS A C 1
ATOM 826 O O . LYS A 1 100 ? 25.711 -2.413 -16.907 1.00 55.22 100 LYS A O 1
ATOM 831 N N . PHE A 1 101 ? 24.665 -1.581 -18.719 1.00 62.84 101 PHE A N 1
ATOM 832 C CA . PHE A 1 101 ? 24.729 -2.797 -19.510 1.00 62.84 101 PHE A CA 1
ATOM 833 C C . PHE A 1 101 ? 25.814 -2.581 -20.548 1.00 62.84 101 PHE A C 1
ATOM 835 O O . PHE A 1 101 ? 25.587 -1.891 -21.543 1.00 62.84 101 PHE A O 1
ATOM 842 N N . ASP A 1 102 ? 26.984 -3.141 -20.281 1.00 66.31 102 ASP A N 1
ATOM 843 C CA . ASP A 1 102 ? 28.021 -3.234 -21.294 1.00 66.31 102 ASP A CA 1
ATOM 844 C C . ASP A 1 102 ? 27.478 -4.122 -22.432 1.00 66.31 102 ASP A C 1
ATOM 846 O O . ASP A 1 102 ? 26.771 -5.099 -22.181 1.00 66.31 102 ASP A O 1
ATOM 850 N N . GLU A 1 103 ? 27.731 -3.734 -23.685 1.00 73.50 103 GLU A N 1
ATOM 851 C CA . GLU A 1 103 ? 27.376 -4.501 -24.896 1.00 73.50 103 GLU A CA 1
ATOM 852 C C . GLU A 1 103 ? 25.878 -4.622 -25.243 1.00 73.50 103 GLU A C 1
ATOM 854 O O . GLU A 1 103 ? 25.517 -5.374 -26.150 1.00 73.50 103 GLU A O 1
ATOM 859 N N . ILE A 1 104 ? 24.976 -3.861 -24.608 1.00 73.31 104 ILE A N 1
ATOM 860 C CA . ILE A 1 104 ? 23.546 -3.907 -24.980 1.00 73.31 104 ILE A CA 1
ATOM 861 C C . ILE A 1 104 ? 23.300 -3.528 -26.448 1.00 73.31 104 ILE A C 1
ATOM 863 O O . ILE A 1 104 ? 22.388 -4.057 -27.078 1.00 73.31 104 ILE A O 1
ATOM 867 N N . GLU A 1 105 ? 24.130 -2.642 -26.995 1.00 66.56 105 GLU A N 1
ATOM 868 C CA . GLU A 1 105 ? 24.115 -2.258 -28.408 1.00 66.56 105 GLU A CA 1
ATOM 869 C C . GLU A 1 105 ? 24.430 -3.453 -29.304 1.00 66.56 105 GLU A C 1
ATOM 871 O O . GLU A 1 105 ? 23.669 -3.733 -30.227 1.00 66.56 105 GLU A O 1
ATOM 876 N N . THR A 1 106 ? 25.485 -4.204 -28.980 1.00 74.06 106 THR A N 1
ATOM 877 C CA . THR A 1 106 ? 25.872 -5.428 -29.689 1.00 74.06 106 THR A CA 1
ATOM 878 C C . THR A 1 106 ? 24.751 -6.461 -29.640 1.00 74.06 106 THR A C 1
ATOM 880 O O . THR A 1 106 ? 24.324 -6.947 -30.680 1.00 74.06 106 THR A O 1
ATOM 883 N N . ILE A 1 107 ? 24.190 -6.722 -28.454 1.00 75.12 107 ILE A N 1
ATOM 884 C CA . ILE A 1 107 ? 23.103 -7.700 -28.274 1.00 75.12 107 ILE A CA 1
ATOM 885 C C . ILE A 1 107 ? 21.870 -7.328 -29.108 1.00 75.12 107 ILE A C 1
ATOM 887 O O . ILE A 1 107 ? 21.249 -8.190 -29.732 1.00 75.12 107 ILE A O 1
ATOM 891 N N . LEU A 1 108 ? 21.487 -6.049 -29.107 1.00 74.81 108 LEU A N 1
ATOM 892 C CA . LEU A 1 108 ? 20.339 -5.577 -29.881 1.00 74.81 108 LEU A CA 1
ATOM 893 C C . LEU A 1 108 ? 20.629 -5.606 -31.385 1.00 74.81 108 LEU A C 1
ATOM 895 O O . LEU A 1 108 ? 19.764 -6.026 -32.153 1.00 74.81 108 LEU A O 1
ATOM 899 N N . SER A 1 109 ? 21.835 -5.212 -31.796 1.00 71.56 109 SER A N 1
ATOM 900 C CA . SER A 1 109 ? 22.288 -5.275 -33.187 1.00 71.56 109 SER A CA 1
ATOM 901 C C . SER A 1 109 ? 22.249 -6.707 -33.721 1.00 71.56 109 SER A C 1
ATOM 903 O O . SER A 1 109 ? 21.641 -6.963 -34.763 1.00 71.56 109 SER A O 1
ATOM 905 N N . ASP A 1 110 ? 22.792 -7.663 -32.968 1.00 78.19 110 ASP A N 1
ATOM 906 C CA . ASP A 1 110 ? 22.779 -9.082 -33.324 1.00 78.19 110 ASP A CA 1
ATOM 907 C C . ASP A 1 110 ? 21.344 -9.613 -33.425 1.00 78.19 110 ASP A C 1
ATOM 909 O O . ASP A 1 110 ? 20.987 -10.280 -34.399 1.00 78.19 110 ASP A O 1
ATOM 913 N N . PHE A 1 111 ? 20.481 -9.269 -32.461 1.00 75.31 111 PHE A N 1
ATOM 914 C CA . PHE A 1 111 ? 19.082 -9.695 -32.467 1.00 75.31 111 PHE A CA 1
ATOM 915 C C . PHE A 1 111 ? 18.333 -9.223 -33.717 1.00 75.31 111 PHE A C 1
ATOM 917 O O . PHE A 1 111 ? 17.649 -10.031 -34.349 1.00 75.31 111 PHE A O 1
ATOM 924 N N . PHE A 1 112 ? 18.461 -7.943 -34.080 1.00 71.50 112 PHE A N 1
ATOM 925 C CA . PHE A 1 112 ? 17.776 -7.381 -35.247 1.00 71.50 112 PHE A CA 1
ATOM 926 C C . PHE A 1 112 ? 18.410 -7.796 -36.575 1.00 71.50 112 PHE A C 1
ATOM 928 O O . PHE A 1 112 ? 17.701 -7.862 -37.575 1.00 71.50 112 PHE A O 1
ATOM 935 N N . THR A 1 113 ? 19.702 -8.126 -36.588 1.00 72.62 113 THR A N 1
ATOM 936 C CA . THR A 1 113 ? 20.367 -8.692 -37.771 1.00 72.62 113 THR A CA 1
ATOM 937 C C . THR A 1 113 ? 19.878 -10.112 -38.052 1.00 72.62 113 THR A C 1
ATOM 939 O O . THR A 1 113 ? 19.667 -10.477 -39.205 1.00 72.62 113 THR A O 1
ATOM 942 N N . ILE A 1 114 ? 19.665 -10.917 -37.005 1.00 74.25 114 ILE A N 1
ATOM 943 C CA . ILE A 1 114 ? 19.204 -12.307 -37.137 1.00 74.25 114 ILE A CA 1
ATOM 944 C C . ILE A 1 114 ? 17.684 -12.379 -37.354 1.00 74.25 114 ILE A C 1
ATOM 946 O O . ILE A 1 114 ? 17.207 -13.248 -38.079 1.00 74.25 114 ILE A O 1
ATOM 950 N N . ASN A 1 115 ? 16.919 -11.475 -36.737 1.00 69.56 115 ASN A N 1
ATOM 951 C CA . ASN A 1 115 ? 15.455 -11.489 -36.746 1.00 69.56 115 ASN A CA 1
ATOM 952 C C . ASN A 1 115 ? 14.899 -10.191 -37.337 1.00 69.56 115 ASN A C 1
ATOM 954 O O . ASN A 1 115 ? 14.212 -9.428 -36.650 1.00 69.56 115 ASN A O 1
ATOM 958 N N . VAL A 1 116 ? 15.202 -9.931 -38.610 1.00 68.19 116 VAL A N 1
ATOM 959 C CA . VAL A 1 116 ? 14.635 -8.783 -39.326 1.00 68.19 116 VAL A CA 1
ATOM 960 C C . VAL A 1 116 ? 13.107 -8.936 -39.365 1.00 68.19 116 VAL A C 1
ATOM 962 O O . VAL A 1 116 ? 12.611 -9.968 -39.822 1.00 68.19 116 VAL A O 1
ATOM 965 N N . PRO A 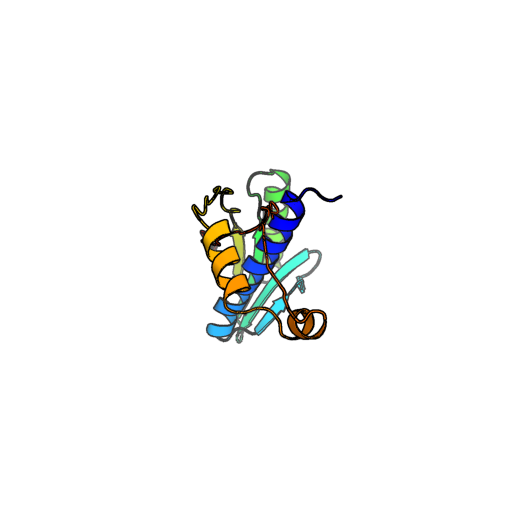1 117 ? 12.334 -7.947 -38.877 1.00 69.06 117 PRO A N 1
ATOM 966 C CA . PRO A 1 117 ? 10.881 -7.985 -38.956 1.00 69.06 117 PRO A CA 1
ATOM 967 C C . PRO A 1 117 ? 10.416 -8.194 -40.407 1.00 69.06 117 PRO A C 1
ATOM 969 O O . PRO A 1 117 ? 10.855 -7.442 -41.280 1.00 69.06 117 PRO A O 1
ATOM 972 N N . PRO A 1 118 ? 9.504 -9.145 -40.680 1.00 66.25 118 PRO A N 1
ATOM 973 C CA . PRO A 1 118 ? 9.050 -9.442 -42.041 1.00 66.25 118 PRO A CA 1
ATOM 974 C C . PRO A 1 118 ? 8.498 -8.211 -42.769 1.00 66.25 118 PRO A C 1
ATOM 976 O O . PRO A 1 118 ? 8.710 -8.044 -43.963 1.00 66.25 118 PRO A O 1
ATOM 979 N N . ASP A 1 119 ? 7.856 -7.303 -42.030 1.00 67.00 119 ASP A N 1
ATOM 980 C CA . ASP A 1 119 ? 7.307 -6.052 -42.562 1.00 67.00 119 ASP A CA 1
ATOM 981 C C . ASP A 1 119 ? 8.385 -5.111 -43.139 1.00 67.00 119 ASP A C 1
ATOM 983 O O . ASP A 1 119 ? 8.092 -4.309 -44.024 1.00 67.00 119 ASP A O 1
ATOM 987 N N . LEU A 1 120 ? 9.632 -5.210 -42.660 1.00 61.09 120 LEU A N 1
ATOM 988 C CA . LEU A 1 120 ? 10.786 -4.475 -43.192 1.00 61.09 120 LEU A CA 1
ATOM 989 C C . LEU A 1 120 ? 11.454 -5.220 -44.357 1.00 61.09 120 LEU A C 1
ATOM 991 O O . LEU A 1 120 ? 11.961 -4.580 -45.276 1.00 61.09 120 LEU A O 1
ATOM 995 N N . ASP A 1 121 ? 11.415 -6.552 -44.343 1.00 60.06 121 ASP A N 1
ATOM 996 C CA . ASP A 1 121 ? 11.955 -7.417 -45.400 1.00 60.06 121 ASP A CA 1
ATOM 997 C C . ASP A 1 121 ? 11.113 -7.349 -46.692 1.00 60.06 121 ASP A C 1
ATOM 999 O O . ASP A 1 121 ? 11.634 -7.356 -47.805 1.00 60.06 121 ASP A O 1
ATOM 1003 N N . ILE A 1 122 ? 9.795 -7.154 -46.563 1.00 61.06 122 ILE A N 1
ATOM 1004 C CA . ILE A 1 122 ? 8.867 -6.998 -47.700 1.00 61.06 122 ILE A CA 1
ATOM 1005 C C . ILE A 1 122 ? 9.148 -5.722 -48.518 1.00 61.06 122 ILE A C 1
ATOM 1007 O O . ILE A 1 122 ? 8.827 -5.663 -49.707 1.00 61.06 122 ILE A O 1
ATOM 1011 N N . LEU A 1 123 ? 9.742 -4.691 -47.908 1.00 57.00 123 LEU A N 1
ATOM 1012 C CA . LEU A 1 123 ? 9.948 -3.381 -48.535 1.00 57.00 123 LEU A CA 1
ATOM 1013 C C . LEU 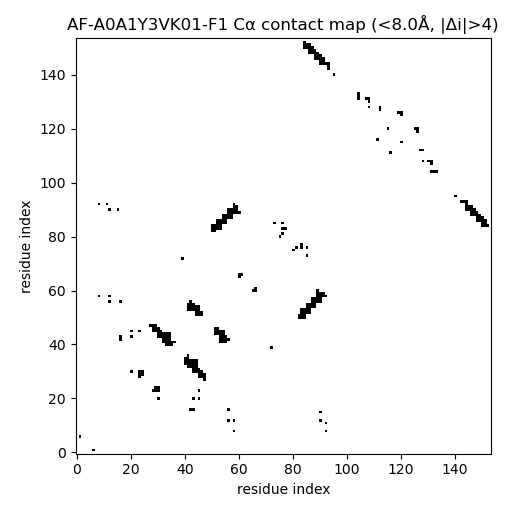A 1 123 ? 11.282 -3.254 -49.290 1.00 57.00 123 LEU A C 1
ATOM 1015 O O . LEU A 1 123 ? 11.469 -2.275 -50.015 1.00 57.00 123 LEU A O 1
ATOM 1019 N N . SER A 1 124 ? 12.202 -4.217 -49.159 1.00 45.94 124 SER A N 1
ATOM 1020 C CA . SER A 1 124 ? 13.500 -4.185 -49.840 1.00 45.94 124 SER A CA 1
ATOM 1021 C C . SER A 1 124 ? 14.086 -5.584 -50.016 1.00 45.94 124 SER A C 1
ATOM 1023 O O . SER A 1 124 ? 14.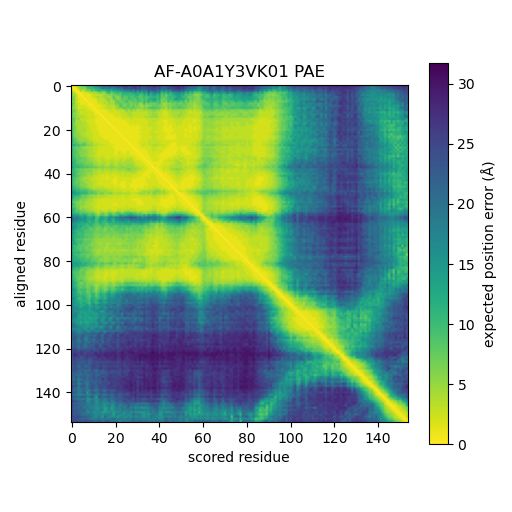276 -6.308 -49.051 1.00 45.94 124 SER A O 1
ATOM 1025 N N . THR A 1 125 ? 14.499 -5.931 -51.241 1.00 54.22 125 THR A N 1
ATOM 1026 C CA . THR A 1 125 ? 15.233 -7.185 -51.528 1.00 54.22 125 THR A CA 1
ATOM 1027 C C . THR A 1 125 ? 16.579 -7.314 -50.800 1.00 54.22 125 THR A C 1
ATOM 1029 O O . THR A 1 125 ? 17.161 -8.393 -50.799 1.00 54.22 125 THR A O 1
ATOM 1032 N N . HIS A 1 126 ? 17.097 -6.220 -50.232 1.00 48.47 126 HIS A N 1
ATOM 1033 C CA . HIS A 1 126 ? 18.329 -6.194 -49.447 1.00 48.47 126 HIS A CA 1
ATOM 1034 C C . HIS A 1 126 ? 18.180 -5.158 -48.325 1.00 48.47 126 HIS A C 1
ATOM 1036 O O . HIS A 1 126 ? 18.271 -3.952 -48.567 1.00 48.47 126 HIS A O 1
ATOM 1042 N N . THR A 1 127 ? 17.953 -5.619 -47.098 1.00 55.25 127 THR A N 1
ATOM 1043 C CA . THR A 1 127 ? 17.928 -4.765 -45.903 1.00 55.25 127 THR A CA 1
ATOM 1044 C C . THR A 1 127 ? 19.187 -5.027 -45.089 1.00 55.25 127 THR A C 1
ATOM 1046 O O . THR A 1 127 ? 19.466 -6.161 -44.711 1.00 55.25 127 THR A O 1
ATOM 1049 N N . ARG A 1 128 ? 19.966 -3.974 -44.831 1.00 52.12 128 ARG A N 1
ATOM 1050 C CA . ARG A 1 128 ? 21.161 -4.020 -43.984 1.00 52.12 128 ARG A CA 1
ATOM 1051 C C . ARG A 1 128 ? 21.022 -2.969 -42.891 1.00 52.12 128 ARG A C 1
ATOM 1053 O O . ARG A 1 128 ? 20.743 -1.810 -43.184 1.00 52.12 128 ARG A O 1
ATOM 1060 N N . ILE A 1 129 ? 21.216 -3.385 -41.645 1.00 55.56 129 ILE A N 1
ATOM 1061 C CA . ILE A 1 129 ? 21.314 -2.484 -40.497 1.00 55.56 129 ILE A CA 1
ATOM 1062 C C . ILE A 1 129 ? 22.794 -2.123 -40.370 1.00 55.56 129 ILE A C 1
ATOM 1064 O O . ILE A 1 129 ? 23.605 -2.990 -40.064 1.00 55.56 129 ILE A O 1
ATOM 1068 N N . ASP A 1 130 ? 23.154 -0.880 -40.691 1.00 47.53 130 ASP A N 1
ATOM 1069 C CA . ASP A 1 130 ? 24.551 -0.425 -40.623 1.00 47.53 130 ASP A CA 1
ATOM 1070 C C . ASP A 1 130 ? 24.950 -0.004 -39.204 1.00 47.53 130 ASP A C 1
ATOM 1072 O O . ASP A 1 130 ? 26.048 -0.324 -38.761 1.00 47.53 130 ASP A O 1
ATOM 1076 N N . GLU A 1 131 ? 24.058 0.667 -38.470 1.00 39.97 131 GLU A N 1
ATOM 1077 C CA . GLU A 1 131 ? 24.323 1.141 -37.110 1.00 39.97 131 GLU A CA 1
ATOM 1078 C C . GLU A 1 131 ? 23.050 1.097 -36.251 1.00 39.97 131 GLU A C 1
ATOM 1080 O O . GLU A 1 131 ? 21.953 1.434 -36.705 1.00 39.97 131 GLU A O 1
ATOM 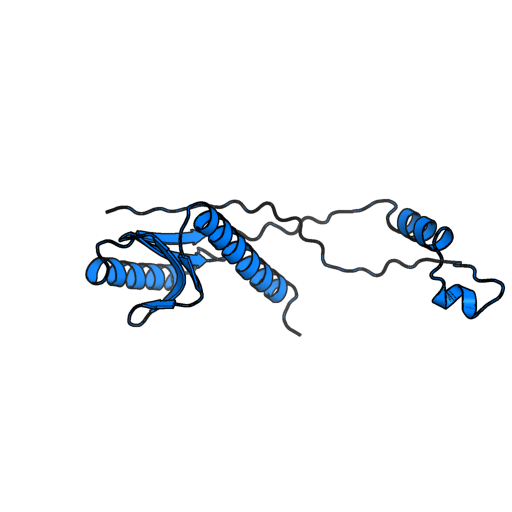1085 N N . VAL A 1 132 ? 23.201 0.710 -34.981 1.00 52.00 132 VAL A N 1
ATOM 1086 C CA . VAL A 1 132 ? 22.165 0.840 -33.949 1.00 52.00 132 VAL A CA 1
ATOM 1087 C C . VAL A 1 132 ? 22.625 1.913 -32.973 1.00 52.00 132 VAL A C 1
ATOM 1089 O O . VAL A 1 132 ? 23.575 1.716 -32.224 1.00 52.00 132 VAL A O 1
ATOM 1092 N N . HIS A 1 133 ? 21.956 3.064 -32.968 1.00 38.19 133 HIS A N 1
ATOM 1093 C CA . HIS A 1 133 ? 22.271 4.124 -32.014 1.00 38.19 133 HIS A CA 1
ATOM 1094 C C . HIS A 1 133 ? 21.610 3.871 -30.657 1.00 38.19 133 HIS A C 1
ATOM 1096 O O . HIS A 1 133 ? 20.421 3.545 -30.570 1.00 38.19 133 HIS A O 1
ATOM 1102 N N . GLN A 1 134 ? 22.360 4.119 -29.584 1.00 38.72 134 GLN A N 1
ATOM 1103 C CA . GLN A 1 134 ? 21.828 4.152 -28.229 1.00 38.72 134 GLN A CA 1
ATOM 1104 C C . GLN A 1 134 ? 20.785 5.269 -28.097 1.00 38.72 134 GLN A C 1
ATOM 1106 O O . GLN A 1 134 ? 21.104 6.459 -28.083 1.00 38.72 134 GLN A O 1
ATOM 1111 N N . VAL A 1 135 ? 19.517 4.900 -27.932 1.00 38.59 135 VAL A N 1
ATOM 1112 C CA . VAL A 1 135 ? 18.518 5.823 -27.391 1.00 38.59 135 VAL A CA 1
ATOM 1113 C C . VAL A 1 135 ? 18.581 5.689 -25.877 1.00 38.59 135 VAL A C 1
ATOM 1115 O O . VAL A 1 135 ? 18.254 4.638 -25.327 1.00 38.59 135 VAL A O 1
ATOM 1118 N N . ASN A 1 136 ? 19.017 6.747 -25.193 1.00 35.47 136 ASN A N 1
ATOM 1119 C CA . ASN A 1 136 ? 19.024 6.798 -23.733 1.00 35.47 136 ASN A CA 1
ATOM 1120 C C . ASN A 1 136 ? 17.581 6.771 -23.203 1.00 35.47 136 ASN A C 1
ATOM 1122 O O . ASN A 1 136 ? 16.937 7.803 -23.000 1.00 35.47 136 ASN A O 1
ATOM 1126 N N . ILE A 1 137 ? 17.049 5.569 -22.988 1.00 40.78 137 ILE A N 1
ATOM 1127 C CA . ILE A 1 137 ? 15.782 5.372 -22.293 1.00 40.78 137 ILE A CA 1
ATOM 1128 C C . ILE A 1 137 ? 16.100 5.364 -20.798 1.00 40.78 137 ILE A C 1
ATOM 1130 O O . ILE A 1 137 ? 16.434 4.335 -20.214 1.00 40.78 137 ILE A O 1
ATOM 1134 N N . ASN A 1 138 ? 15.979 6.534 -20.171 1.00 36.88 138 ASN A N 1
ATOM 1135 C CA . ASN A 1 138 ? 16.095 6.722 -18.723 1.00 36.88 138 ASN A CA 1
ATOM 1136 C C . ASN A 1 138 ? 14.930 6.053 -17.965 1.00 36.88 138 ASN A C 1
ATOM 1138 O O . ASN A 1 138 ? 14.123 6.749 -17.353 1.00 36.88 138 ASN A O 1
ATOM 1142 N N . ALA A 1 139 ? 14.781 4.727 -18.019 1.00 43.88 139 ALA A N 1
ATOM 1143 C CA . ALA A 1 139 ? 13.868 3.999 -17.135 1.00 43.88 139 ALA A CA 1
ATOM 1144 C C . ALA A 1 139 ? 14.038 2.475 -17.223 1.00 43.88 139 ALA A C 1
ATOM 1146 O O . ALA A 1 139 ? 13.378 1.828 -18.035 1.00 43.88 139 ALA A O 1
ATOM 1147 N N . LYS A 1 140 ? 14.787 1.881 -16.285 1.00 40.75 140 LYS A N 1
ATOM 1148 C CA . LYS A 1 140 ? 14.448 0.562 -15.722 1.00 40.75 140 LYS A CA 1
ATOM 1149 C C . LYS A 1 140 ? 14.713 0.569 -14.216 1.00 40.75 140 LYS A C 1
ATOM 1151 O O . LYS A 1 140 ? 15.842 0.737 -13.772 1.00 40.75 140 LYS A O 1
ATOM 1156 N N . VAL A 1 141 ? 13.643 0.419 -13.437 1.00 39.28 141 VAL A N 1
ATOM 1157 C CA . VAL A 1 141 ? 13.677 0.289 -11.975 1.00 39.28 141 VAL A CA 1
ATOM 1158 C C . VAL A 1 141 ? 13.603 -1.197 -11.642 1.00 39.28 141 VAL A C 1
ATOM 1160 O O . VAL A 1 141 ? 12.616 -1.848 -11.979 1.00 39.28 141 VAL A O 1
ATOM 1163 N N . PHE A 1 142 ? 14.622 -1.738 -10.974 1.00 33.69 142 PHE A N 1
ATOM 1164 C CA . PHE A 1 142 ? 14.537 -3.058 -10.348 1.00 33.69 142 PHE A CA 1
ATOM 1165 C C . PHE A 1 142 ? 14.010 -2.896 -8.919 1.00 33.69 142 PHE A C 1
ATOM 1167 O O . PHE A 1 142 ? 14.667 -2.313 -8.057 1.00 33.69 142 PHE A O 1
ATOM 1174 N N . ASN A 1 143 ? 12.797 -3.393 -8.671 1.00 38.41 143 ASN A N 1
ATOM 1175 C CA . ASN A 1 143 ? 12.121 -3.273 -7.382 1.00 38.41 143 ASN A CA 1
ATOM 1176 C C . ASN A 1 143 ? 12.554 -4.392 -6.422 1.00 38.41 143 ASN A C 1
ATOM 1178 O O . ASN A 1 143 ? 12.052 -5.510 -6.495 1.00 38.41 143 ASN A O 1
ATOM 1182 N N . LYS A 1 144 ? 13.423 -4.068 -5.459 1.00 32.75 144 LYS A N 1
ATOM 1183 C CA . LYS A 1 144 ? 13.438 -4.729 -4.143 1.00 32.75 144 LYS A CA 1
ATOM 1184 C C . LYS A 1 144 ? 13.042 -3.687 -3.103 1.00 32.75 144 LYS A C 1
ATOM 1186 O O . LYS A 1 144 ? 13.876 -2.912 -2.644 1.00 32.75 144 LYS A O 1
ATOM 1191 N N . GLY A 1 145 ? 11.748 -3.618 -2.802 1.00 36.19 145 GLY A N 1
ATOM 1192 C CA . GLY A 1 145 ? 11.226 -2.768 -1.737 1.00 36.19 145 GLY A CA 1
ATOM 1193 C C . GLY A 1 145 ? 11.512 -3.387 -0.370 1.00 36.19 145 GLY A C 1
ATOM 1194 O O . GLY A 1 145 ? 11.333 -4.588 -0.180 1.00 36.19 145 GLY A O 1
ATOM 1195 N N . ILE A 1 146 ? 11.954 -2.567 0.582 1.00 32.78 146 ILE A N 1
ATOM 1196 C CA . ILE A 1 146 ? 11.962 -2.926 2.002 1.00 32.78 146 ILE A CA 1
ATOM 1197 C C . ILE A 1 146 ? 10.626 -2.458 2.572 1.00 32.78 146 ILE A C 1
ATOM 1199 O O . ILE A 1 146 ? 10.363 -1.257 2.637 1.00 32.78 146 ILE A O 1
ATOM 1203 N N . PHE A 1 147 ? 9.794 -3.412 2.975 1.00 34.00 147 PHE A N 1
ATOM 1204 C CA . PHE A 1 147 ? 8.543 -3.152 3.673 1.00 34.00 147 PHE A CA 1
ATOM 1205 C C . PHE A 1 147 ? 8.810 -3.089 5.173 1.00 34.00 147 PHE A C 1
ATOM 1207 O O . PHE A 1 147 ? 9.267 -4.062 5.769 1.00 34.00 147 PHE A O 1
ATOM 1214 N N . ILE A 1 148 ? 8.512 -1.948 5.791 1.00 32.75 148 ILE A N 1
ATOM 1215 C CA . ILE A 1 148 ? 8.460 -1.837 7.249 1.00 32.75 148 ILE A CA 1
ATOM 1216 C C . ILE A 1 148 ? 6.985 -1.728 7.622 1.00 32.75 148 ILE A C 1
ATOM 1218 O O . ILE A 1 148 ? 6.361 -0.685 7.422 1.00 32.75 148 ILE A O 1
ATOM 1222 N N . SER A 1 149 ? 6.428 -2.830 8.124 1.00 29.83 149 SER A N 1
ATOM 1223 C CA . SER A 1 149 ? 5.089 -2.847 8.703 1.00 29.83 149 SER A CA 1
ATOM 1224 C C . SER A 1 149 ? 5.184 -2.412 10.160 1.00 29.83 149 SER A C 1
ATOM 1226 O O . SER A 1 149 ? 5.777 -3.106 10.985 1.00 29.83 149 SER A O 1
ATOM 1228 N N . LEU A 1 150 ? 4.622 -1.248 10.476 1.00 34.34 150 LEU A N 1
ATOM 1229 C CA . LEU A 1 150 ? 4.364 -0.853 11.855 1.00 34.34 150 LEU A CA 1
ATOM 1230 C C . LEU A 1 150 ? 2.939 -1.290 12.186 1.00 34.34 150 LEU A C 1
ATOM 1232 O O . LEU A 1 150 ? 1.976 -0.576 11.902 1.00 34.34 150 LEU A O 1
ATOM 1236 N N . VAL A 1 151 ? 2.816 -2.494 12.742 1.00 30.72 151 VAL A N 1
ATOM 1237 C CA . VAL A 1 151 ? 1.551 -2.998 13.279 1.00 30.72 151 VAL A CA 1
ATOM 1238 C C . VAL A 1 151 ? 1.419 -2.465 14.700 1.00 30.72 151 VAL A C 1
ATOM 1240 O O . VAL A 1 151 ? 2.254 -2.753 15.553 1.00 30.72 151 VAL A O 1
ATOM 1243 N N . MET A 1 152 ? 0.398 -1.647 14.941 1.00 35.38 152 MET A N 1
ATOM 1244 C CA . MET A 1 152 ? 0.043 -1.204 16.286 1.00 35.38 152 MET A CA 1
ATOM 1245 C C . MET A 1 152 ? -1.242 -1.915 16.693 1.00 35.38 152 MET A C 1
ATOM 1247 O O . MET A 1 152 ? -2.318 -1.592 16.188 1.00 35.38 152 MET A O 1
ATOM 1251 N N . GLU A 1 153 ? -1.097 -2.911 17.560 1.00 27.30 153 GLU A N 1
ATOM 1252 C CA . GLU A 1 153 ? -2.201 -3.637 18.189 1.00 27.30 153 GLU A CA 1
ATOM 1253 C C . GLU A 1 153 ? -2.523 -2.970 19.533 1.00 27.30 153 GLU A C 1
ATOM 1255 O O . GLU A 1 153 ? -1.626 -2.426 20.186 1.00 27.30 153 GLU A O 1
ATOM 1260 N N . TRP A 1 154 ? -3.801 -2.954 19.907 1.00 41.62 154 TRP A N 1
ATOM 1261 C CA . TRP A 1 154 ? -4.296 -2.346 21.144 1.00 41.62 154 TRP A CA 1
ATOM 1262 C C . TRP A 1 154 ? -5.162 -3.352 21.885 1.00 41.62 154 TRP A C 1
ATOM 1264 O O . TRP A 1 154 ? -5.946 -4.040 21.193 1.00 41.62 154 TRP A O 1
#

Secondary structure (DSSP, 8-state):
---HHHHHHHHHHHHHHHHHHHHHHHTTPEEEEEEEETTEEEEEEEEETTEEEEEEEES----HHHHHHHHHHHHHHHHH-TTEEEEEEEEPPPP------TTHHHHHHHHHHHS--HHHHTT-SS--------------------EEEEE---

Radius of gyration: 23.5 Å; Cα contacts (8 Å, |Δi|>4): 164; chains: 1; bounding box: 44×33×73 Å